Protein AF-A0A6B3FWI4-F1 (afdb_monomer_lite)

Foldseek 3Di:
DDDPDVCPQPFQKKKKFKWWAAPVRDTDTQVVFIFIDGDPDPVDDDDGDGPDGDDDRDPRIDIDMDMDSDDPVDDDNPDDDD

Sequence (82 aa):
RAQNSGDASDKLVLFAKVYDVAPDGSRKLVNRLVSPVRVPDVTRPFTVELPGIVHRYEKGHRLEFVIAASDTAYFGNRGVKP

pLDDT: mean 87.44, std 15.07, range [49.12, 98.75]

Secondary structure (DSSP, 8-state):
-----TTTTTS-EEEEEEEEE-TT--EEEGGG--EEEE-S-TTS--PPPPPP---PPPTT-EEEEEEES--TT-----PPP-

Structure (mmCIF, N/CA/C/O backbone):
data_AF-A0A6B3FWI4-F1
#
_entry.id   AF-A0A6B3FWI4-F1
#
loop_
_atom_site.group_PDB
_atom_site.id
_atom_site.type_symbol
_atom_site.label_atom_id
_atom_site.label_alt_id
_atom_site.label_comp_id
_atom_site.label_asym_id
_atom_site.label_entity_id
_atom_site.label_seq_id
_atom_site.pdbx_PDB_ins_code
_atom_site.Cartn_x
_atom_site.Cartn_y
_atom_site.Cartn_z
_atom_site.occupancy
_atom_site.B_iso_or_equiv
_atom_site.auth_seq_id
_atom_site.auth_comp_id
_atom_site.auth_asym_id
_atom_site.auth_atom_id
_atom_site.pdbx_PDB_model_num
ATOM 1 N N . ARG A 1 1 ? 23.440 -12.814 0.280 1.00 50.91 1 ARG A N 1
ATOM 2 C CA . ARG A 1 1 ? 23.287 -13.527 -1.012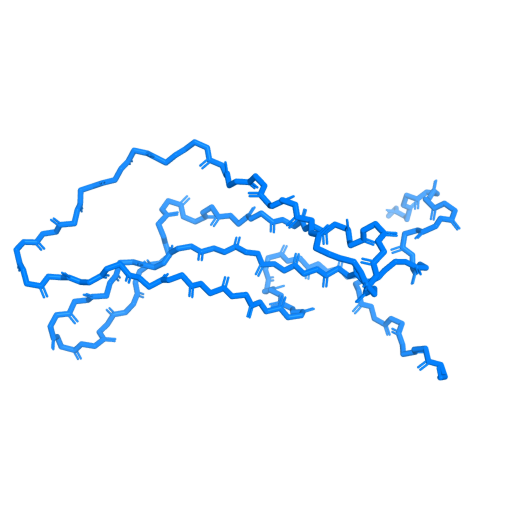 1.00 50.91 1 ARG A CA 1
ATOM 3 C C . ARG A 1 1 ? 22.536 -12.595 -1.956 1.00 50.91 1 ARG A C 1
ATOM 5 O O . ARG A 1 1 ? 21.373 -12.336 -1.689 1.00 50.91 1 ARG A O 1
ATOM 12 N N . ALA A 1 2 ? 23.195 -12.013 -2.959 1.00 51.25 2 ALA A N 1
ATOM 13 C CA . ALA A 1 2 ? 22.499 -11.226 -3.977 1.00 51.25 2 ALA A CA 1
ATOM 14 C C . ALA A 1 2 ? 21.811 -12.201 -4.945 1.00 51.25 2 ALA A C 1
ATOM 16 O O . ALA A 1 2 ? 22.439 -13.162 -5.389 1.00 51.25 2 ALA A O 1
ATOM 17 N N . GLN A 1 3 ? 20.514 -12.022 -5.194 1.00 54.78 3 GLN A N 1
ATOM 18 C CA . GLN A 1 3 ? 19.823 -12.761 -6.249 1.00 54.78 3 GLN A CA 1
ATOM 19 C C . GLN A 1 3 ? 20.253 -12.179 -7.599 1.00 54.78 3 GLN A C 1
ATOM 21 O O . GLN A 1 3 ? 20.182 -10.968 -7.793 1.00 54.78 3 GLN A O 1
ATOM 26 N N . ASN A 1 4 ? 20.692 -13.038 -8.521 1.00 49.12 4 ASN A N 1
ATOM 27 C CA . ASN A 1 4 ? 20.999 -12.669 -9.904 1.00 49.12 4 ASN A CA 1
ATOM 28 C C . ASN A 1 4 ? 19.695 -12.341 -10.646 1.00 49.12 4 ASN A C 1
ATOM 30 O O . ASN A 1 4 ? 19.129 -13.195 -11.322 1.00 49.12 4 ASN A O 1
ATOM 34 N N . SER A 1 5 ? 19.195 -11.120 -10.484 1.00 56.84 5 SER A N 1
ATOM 35 C CA . SER A 1 5 ? 18.070 -10.591 -11.255 1.00 56.84 5 SER A CA 1
ATOM 36 C C . SER A 1 5 ? 18.639 -9.558 -12.216 1.00 56.84 5 SER A C 1
ATOM 38 O O . SER A 1 5 ? 18.960 -8.446 -11.800 1.00 56.84 5 SER A O 1
ATOM 40 N N . GLY A 1 6 ? 18.826 -9.958 -13.477 1.00 56.97 6 GLY A N 1
ATOM 41 C CA . GLY A 1 6 ? 19.533 -9.166 -14.493 1.00 56.97 6 GLY A CA 1
ATOM 42 C C . GLY A 1 6 ? 18.924 -7.791 -14.773 1.00 56.97 6 GLY A C 1
ATOM 43 O O . GLY A 1 6 ? 19.619 -6.929 -15.284 1.00 56.97 6 GLY A O 1
ATOM 44 N N . ASP A 1 7 ? 17.668 -7.575 -14.384 1.00 58.66 7 ASP A N 1
ATOM 45 C CA . ASP A 1 7 ? 16.892 -6.354 -14.597 1.00 58.66 7 ASP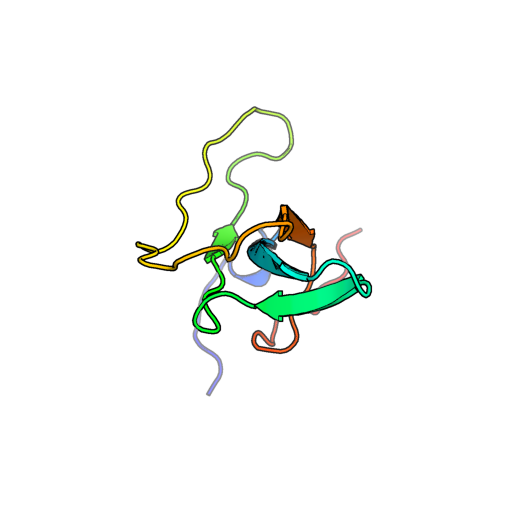 A CA 1
ATOM 46 C C . ASP A 1 7 ? 16.371 -5.729 -13.288 1.00 58.66 7 ASP A C 1
ATOM 48 O O . ASP A 1 7 ? 15.605 -4.760 -13.323 1.00 58.66 7 ASP A O 1
ATOM 52 N N . ALA A 1 8 ? 16.725 -6.277 -12.114 1.00 59.03 8 ALA A N 1
ATOM 53 C CA . ALA A 1 8 ? 16.102 -5.853 -10.855 1.00 59.03 8 ALA A CA 1
ATOM 54 C C . ALA A 1 8 ? 16.317 -4.366 -10.571 1.00 59.03 8 ALA A C 1
ATOM 56 O O . ALA A 1 8 ? 15.457 -3.747 -9.941 1.00 59.03 8 ALA A O 1
ATOM 57 N N . SER A 1 9 ? 17.442 -3.840 -11.052 1.00 62.81 9 SER A N 1
ATOM 58 C CA . SER A 1 9 ? 17.853 -2.442 -10.980 1.00 62.81 9 SER A CA 1
ATOM 59 C C . SER A 1 9 ? 17.234 -1.580 -12.084 1.00 62.81 9 SER A C 1
ATOM 61 O O . SER A 1 9 ? 17.183 -0.363 -11.938 1.00 62.81 9 SER A O 1
ATOM 63 N N . ASP A 1 10 ? 16.742 -2.170 -13.177 1.00 73.00 10 ASP A N 1
ATOM 64 C CA . ASP A 1 10 ? 16.453 -1.478 -14.443 1.00 73.00 10 ASP A CA 1
ATOM 65 C C . ASP A 1 10 ? 15.014 -0.989 -14.565 1.00 73.00 10 ASP A C 1
ATOM 67 O O . ASP A 1 10 ? 14.725 -0.078 -15.345 1.00 73.00 10 ASP A O 1
ATOM 71 N N . LYS A 1 11 ? 14.126 -1.448 -13.689 1.00 78.12 11 LYS A N 1
ATOM 72 C CA . LYS A 1 11 ? 12.740 -0.974 -13.630 1.00 78.12 11 LYS A CA 1
ATOM 73 C C . LYS A 1 11 ? 12.499 -0.081 -12.418 1.00 78.12 11 LYS A C 1
ATOM 75 O O . LYS A 1 11 ? 13.058 -0.315 -11.351 1.00 78.12 11 LYS A O 1
ATOM 80 N N . LEU A 1 12 ? 11.670 0.952 -12.591 1.00 86.06 12 LEU A N 1
ATOM 81 C CA . LEU A 1 12 ? 11.106 1.695 -11.464 1.00 86.06 12 LEU A CA 1
ATOM 82 C C . LEU A 1 12 ? 10.285 0.718 -10.616 1.00 86.06 12 LEU A C 1
ATOM 84 O O . LEU A 1 12 ? 9.475 -0.040 -11.153 1.00 86.06 12 LEU A O 1
ATOM 88 N N . VAL A 1 13 ? 10.496 0.749 -9.303 1.00 90.00 13 VAL A N 1
ATOM 89 C CA . VAL A 1 13 ? 9.696 -0.006 -8.339 1.00 90.00 13 VAL A CA 1
ATOM 90 C C . VAL A 1 13 ? 8.853 0.970 -7.533 1.00 90.00 13 VAL A C 1
ATOM 92 O O . VAL A 1 13 ? 9.378 1.939 -6.985 1.00 90.00 13 VAL A O 1
ATOM 95 N N . LEU A 1 14 ? 7.552 0.705 -7.464 1.00 93.44 14 LEU A N 1
ATOM 96 C CA . LEU A 1 14 ? 6.607 1.414 -6.609 1.00 93.44 14 LEU A CA 1
ATOM 97 C C . LEU A 1 14 ? 6.075 0.470 -5.535 1.00 93.44 14 LEU A C 1
ATOM 99 O O . LEU A 1 14 ? 5.989 -0.737 -5.739 1.00 93.44 14 LEU A O 1
ATOM 103 N N . PHE A 1 15 ? 5.685 1.031 -4.401 1.00 95.75 15 PHE A N 1
ATOM 104 C CA . PHE A 1 15 ? 5.079 0.308 -3.294 1.00 95.75 15 PHE A CA 1
ATOM 105 C C . PHE A 1 15 ? 3.673 0.844 -3.082 1.00 95.75 15 PHE A C 1
ATOM 107 O O . PHE A 1 15 ? 3.500 2.018 -2.744 1.00 95.75 15 PHE A O 1
ATOM 114 N N . ALA A 1 16 ? 2.682 -0.015 -3.295 1.00 97.62 16 ALA A N 1
ATOM 115 C CA . ALA A 1 16 ? 1.278 0.301 -3.091 1.00 97.62 16 ALA A CA 1
ATOM 116 C C . ALA A 1 16 ? 0.770 -0.364 -1.810 1.00 97.62 16 ALA A C 1
ATOM 118 O O . ALA A 1 16 ? 1.045 -1.540 -1.552 1.00 97.62 16 ALA A O 1
ATOM 119 N N . LYS A 1 17 ? 0.043 0.390 -0.986 1.00 97.56 17 LYS A N 1
ATOM 120 C CA . LYS A 1 17 ? -0.472 -0.089 0.302 1.00 97.56 17 LYS A CA 1
ATOM 121 C C . LYS A 1 17 ? -1.695 0.691 0.754 1.00 97.56 17 LYS A C 1
ATOM 123 O O . LYS A 1 17 ? -1.978 1.772 0.243 1.00 97.56 17 LYS A O 1
ATOM 128 N N . VAL A 1 18 ? -2.392 0.137 1.739 1.00 97.75 18 VAL A N 1
ATOM 129 C CA . VAL A 1 18 ? -3.594 0.737 2.314 1.00 97.75 18 VAL A CA 1
ATOM 130 C C . VAL A 1 18 ? -3.424 0.905 3.820 1.00 97.75 18 VAL A C 1
ATOM 132 O O . VAL A 1 18 ? -3.048 -0.037 4.522 1.00 97.75 18 VAL A O 1
ATOM 135 N N . TYR A 1 19 ? -3.719 2.103 4.314 1.00 98.31 19 TYR A N 1
ATOM 136 C CA . TYR A 1 19 ? -3.816 2.400 5.735 1.00 98.31 19 TYR A CA 1
ATOM 137 C C . TYR A 1 19 ? -5.275 2.490 6.177 1.00 98.31 19 TYR A C 1
ATOM 139 O O . TYR A 1 19 ? -6.161 2.902 5.426 1.00 98.31 19 TYR A O 1
ATOM 147 N N . ASP A 1 20 ? -5.489 2.106 7.426 1.00 98.62 20 ASP A N 1
ATOM 148 C CA . ASP A 1 20 ? -6.651 2.455 8.223 1.00 98.62 20 ASP A CA 1
ATOM 149 C C . ASP A 1 20 ? -6.293 3.674 9.080 1.00 98.62 20 ASP A C 1
ATOM 151 O O . ASP A 1 20 ? -5.347 3.618 9.875 1.00 98.62 20 ASP A O 1
ATOM 155 N N . VAL A 1 21 ? -6.984 4.788 8.840 1.00 98.75 21 VAL A N 1
ATOM 156 C CA . VAL A 1 21 ? -6.713 6.083 9.471 1.00 98.75 21 VAL A CA 1
ATOM 157 C C . VAL A 1 21 ? -7.835 6.419 10.442 1.00 98.75 21 VAL A C 1
ATOM 159 O O . VAL A 1 21 ? -8.979 6.606 10.024 1.00 98.75 21 VAL A O 1
ATOM 162 N N . ALA A 1 22 ? -7.507 6.514 11.727 1.00 98.62 22 ALA A N 1
ATOM 163 C CA . ALA A 1 22 ? -8.463 6.853 12.772 1.00 98.62 22 ALA A CA 1
ATOM 164 C C . ALA A 1 22 ? -8.808 8.359 12.771 1.00 98.62 22 ALA A C 1
ATOM 166 O O . ALA A 1 22 ? -8.067 9.167 12.202 1.00 98.62 22 ALA A O 1
ATOM 167 N N . PRO A 1 23 ? -9.911 8.781 13.424 1.00 98.56 23 PRO A N 1
ATOM 168 C CA . PRO A 1 23 ? -10.298 10.192 13.510 1.00 98.56 23 PRO A CA 1
ATOM 169 C C . PRO A 1 23 ? -9.249 11.111 14.153 1.00 98.56 23 PRO A C 1
ATOM 171 O O . PRO A 1 23 ? -9.234 12.303 13.859 1.00 98.56 23 PRO A O 1
ATOM 174 N N . ASP A 1 24 ? -8.378 10.566 15.005 1.00 98.06 24 ASP A N 1
ATOM 175 C CA . ASP A 1 24 ? -7.257 11.283 15.628 1.00 98.06 24 ASP A CA 1
ATOM 176 C C . ASP A 1 24 ? -6.025 11.417 14.708 1.00 98.06 24 ASP A C 1
ATOM 178 O O . ASP A 1 24 ? -5.030 12.034 15.084 1.00 98.06 24 ASP A O 1
ATOM 182 N N . GLY A 1 25 ? -6.089 10.856 13.496 1.00 98.06 25 GLY A N 1
ATOM 183 C CA . GLY A 1 25 ? -5.018 10.875 12.502 1.00 98.06 25 GLY A CA 1
ATOM 184 C C . GLY A 1 25 ? -4.004 9.738 12.637 1.00 98.06 25 GLY A C 1
ATOM 185 O O . GLY A 1 25 ? -3.094 9.647 11.809 1.00 98.06 25 GLY A O 1
ATOM 186 N N . SER A 1 26 ? -4.135 8.851 13.629 1.00 98.38 26 SER A N 1
ATOM 187 C CA . SER A 1 26 ? -3.269 7.676 13.731 1.00 98.38 26 SER A CA 1
ATOM 188 C C . SER A 1 26 ? -3.471 6.740 12.532 1.00 98.38 26 SER A C 1
ATOM 190 O O . SER A 1 26 ? -4.585 6.529 12.051 1.00 98.38 26 SER A O 1
ATOM 192 N N . ARG A 1 27 ? -2.362 6.198 12.011 1.00 97.88 27 ARG A N 1
ATOM 193 C CA . ARG A 1 27 ? -2.337 5.378 10.790 1.00 97.88 27 ARG A CA 1
ATOM 194 C C . ARG A 1 27 ? -1.879 3.963 11.110 1.00 97.88 27 ARG A C 1
ATOM 196 O O . ARG A 1 27 ? -0.772 3.763 11.614 1.00 97.88 27 ARG A O 1
ATOM 203 N N . LYS A 1 28 ? -2.684 2.970 10.735 1.00 97.81 28 LYS A N 1
ATOM 204 C CA . LYS A 1 28 ? -2.342 1.546 10.829 1.00 97.81 28 LYS A CA 1
ATOM 205 C C . LYS A 1 28 ? -2.223 0.945 9.435 1.00 97.81 28 LYS A C 1
ATOM 207 O O . LYS A 1 28 ? -3.179 0.958 8.669 1.00 97.81 28 LYS A O 1
ATOM 212 N N . LEU A 1 29 ? -1.055 0.392 9.103 1.00 97.62 29 LEU A N 1
ATOM 213 C CA . LEU A 1 29 ? -0.888 -0.364 7.859 1.00 97.62 29 LEU A CA 1
ATOM 214 C C . LEU A 1 29 ? -1.712 -1.652 7.941 1.00 97.62 29 LEU A C 1
ATOM 216 O O . LEU A 1 29 ? -1.484 -2.474 8.837 1.00 97.62 29 LEU A O 1
ATOM 220 N N . VAL A 1 30 ? -2.650 -1.831 7.012 1.00 97.44 30 VAL A N 1
ATOM 221 C CA . VAL A 1 30 ? -3.590 -2.955 7.043 1.00 97.44 30 VAL A CA 1
ATOM 222 C C . VAL A 1 30 ? -2.836 -4.276 6.913 1.00 97.44 30 VAL A C 1
ATOM 224 O O . VAL A 1 30 ? -2.162 -4.530 5.918 1.00 97.44 30 VAL A O 1
ATOM 227 N N . ASN A 1 31 ? -2.913 -5.102 7.962 1.00 95.31 31 ASN A N 1
ATOM 228 C CA . ASN A 1 31 ? -2.267 -6.417 8.073 1.00 95.31 31 ASN A CA 1
ATOM 229 C C . ASN A 1 31 ? -0.768 -6.439 7.713 1.00 95.31 31 ASN A C 1
ATOM 231 O O . ASN A 1 31 ? -0.226 -7.491 7.386 1.00 95.31 31 ASN A O 1
ATOM 235 N N . ARG A 1 32 ? -0.086 -5.283 7.784 1.00 95.00 32 ARG A N 1
ATOM 236 C CA . ARG A 1 32 ? 1.307 -5.106 7.333 1.00 95.00 32 ARG A CA 1
ATOM 237 C C . ARG A 1 32 ? 1.548 -5.518 5.867 1.00 95.00 32 ARG A C 1
ATOM 239 O O . ARG A 1 32 ? 2.671 -5.864 5.512 1.00 95.00 32 ARG A O 1
ATOM 246 N N . LEU A 1 33 ? 0.512 -5.482 5.028 1.00 96.44 33 LEU A N 1
ATOM 247 C CA . LEU A 1 33 ? 0.575 -5.889 3.624 1.00 96.44 33 LEU A CA 1
ATOM 248 C C . LEU A 1 33 ? 1.044 -4.732 2.731 1.00 96.44 33 LEU A C 1
ATOM 250 O O . LEU A 1 33 ? 0.599 -3.594 2.878 1.00 96.44 33 LEU A O 1
ATOM 254 N N . VAL A 1 34 ? 1.933 -5.040 1.786 1.00 97.00 34 VAL A N 1
ATOM 255 C CA . VAL A 1 34 ? 2.502 -4.096 0.812 1.00 97.00 34 VAL A CA 1
ATOM 256 C C . VAL A 1 34 ? 2.620 -4.804 -0.535 1.00 97.00 34 VAL A C 1
ATOM 258 O O . VAL A 1 34 ? 3.094 -5.939 -0.575 1.00 97.00 34 VAL A O 1
ATOM 261 N N . SER A 1 35 ? 2.231 -4.135 -1.622 1.00 96.81 35 SER A N 1
ATOM 262 C CA . SER A 1 35 ? 2.449 -4.600 -2.996 1.00 96.81 35 SER A CA 1
ATOM 263 C C . SER A 1 35 ? 3.685 -3.918 -3.600 1.00 96.81 35 SER A C 1
ATOM 265 O O . SER A 1 35 ? 3.612 -2.726 -3.915 1.00 96.81 35 SER A O 1
ATOM 267 N N . PRO A 1 36 ? 4.836 -4.605 -3.731 1.00 94.06 36 PRO A N 1
ATOM 268 C CA . PRO A 1 36 ? 5.956 -4.118 -4.526 1.00 94.06 36 PRO A CA 1
ATOM 269 C C . PRO A 1 36 ? 5.666 -4.344 -6.016 1.00 94.06 36 PRO A C 1
ATOM 271 O O . PRO A 1 36 ? 5.476 -5.473 -6.463 1.00 94.06 36 PRO A O 1
ATOM 274 N N . VAL A 1 37 ? 5.672 -3.274 -6.804 1.00 92.12 37 VAL A N 1
ATOM 275 C CA . VAL A 1 37 ? 5.297 -3.304 -8.219 1.00 92.12 37 VAL A CA 1
ATOM 276 C C . VAL A 1 37 ? 6.455 -2.831 -9.078 1.00 92.12 37 VAL A C 1
ATOM 278 O O . VAL A 1 37 ? 6.923 -1.702 -8.936 1.00 92.12 37 VAL A O 1
ATOM 281 N N . ARG A 1 38 ? 6.898 -3.678 -10.012 1.00 90.69 38 ARG A N 1
ATOM 282 C CA . ARG A 1 38 ? 7.806 -3.266 -11.088 1.00 90.69 38 ARG A CA 1
ATOM 283 C C . ARG A 1 38 ? 6.982 -2.610 -12.186 1.00 90.69 38 ARG A C 1
ATOM 285 O O . ARG A 1 38 ? 6.132 -3.266 -12.782 1.00 90.69 38 ARG A O 1
ATOM 292 N N . VAL A 1 39 ? 7.227 -1.330 -12.445 1.00 91.38 39 VAL A N 1
ATOM 293 C CA . VAL A 1 39 ? 6.490 -0.589 -13.473 1.00 91.38 39 VAL A CA 1
ATOM 294 C C . VAL A 1 39 ? 6.900 -1.111 -14.857 1.00 91.38 39 VAL A C 1
ATOM 296 O O . VAL A 1 39 ? 8.092 -1.063 -15.183 1.00 91.38 39 VAL A O 1
ATOM 299 N N . PRO A 1 40 ? 5.957 -1.620 -15.674 1.00 89.88 40 PRO A N 1
ATOM 300 C CA . PRO A 1 40 ? 6.288 -2.215 -16.969 1.00 89.88 40 PRO A CA 1
ATOM 301 C C . PRO A 1 40 ? 6.735 -1.156 -17.988 1.00 89.88 40 PRO A C 1
ATOM 303 O O . PRO A 1 40 ? 7.763 -1.332 -18.650 1.00 89.88 40 PRO A O 1
ATOM 306 N N . ASP A 1 41 ? 5.994 -0.046 -18.051 1.00 89.62 41 ASP A N 1
ATOM 307 C CA . ASP A 1 41 ? 6.218 1.127 -18.898 1.00 89.62 41 ASP A CA 1
ATOM 308 C C . ASP A 1 41 ? 5.733 2.374 -18.140 1.00 89.62 41 ASP A C 1
ATOM 310 O O . ASP A 1 41 ? 4.574 2.451 -17.745 1.00 89.62 41 ASP A O 1
ATOM 314 N N . VAL A 1 42 ? 6.623 3.342 -17.907 1.00 89.31 42 VAL A N 1
ATOM 315 C CA . VAL A 1 42 ? 6.312 4.572 -17.150 1.00 89.31 42 VAL A CA 1
ATOM 316 C C . VAL A 1 42 ? 5.483 5.580 -17.951 1.00 89.31 42 VAL A C 1
ATOM 318 O O . VAL A 1 42 ? 4.995 6.555 -17.387 1.00 89.31 42 VAL A O 1
ATOM 321 N N . THR A 1 43 ? 5.331 5.365 -19.259 1.00 93.06 43 THR A N 1
ATOM 322 C CA . THR A 1 43 ? 4.617 6.271 -20.172 1.00 93.06 43 THR A CA 1
ATOM 323 C C . THR A 1 43 ? 3.177 5.842 -20.439 1.00 93.06 43 THR A C 1
ATOM 325 O O . THR A 1 43 ? 2.438 6.550 -21.124 1.00 93.06 43 THR A O 1
ATOM 328 N N . ARG A 1 44 ? 2.758 4.687 -19.907 1.00 95.44 44 ARG A N 1
ATOM 329 C CA . ARG A 1 44 ? 1.441 4.095 -20.160 1.00 95.44 44 ARG A CA 1
ATOM 330 C C . ARG A 1 44 ? 0.716 3.755 -18.857 1.00 95.44 44 ARG A C 1
ATOM 332 O O . ARG A 1 44 ? 1.362 3.387 -17.877 1.00 95.44 44 ARG A O 1
ATOM 339 N N . PRO A 1 45 ? -0.628 3.821 -18.837 1.00 96.38 45 PRO A N 1
ATOM 340 C CA . PRO A 1 45 ? -1.407 3.286 -17.727 1.00 96.38 45 PRO A CA 1
ATOM 341 C C . PRO A 1 45 ? -1.139 1.791 -17.524 1.00 96.38 45 PRO A C 1
ATOM 343 O O . PRO A 1 45 ? -1.005 1.037 -18.489 1.00 96.38 45 PRO A O 1
ATOM 346 N N . PHE A 1 46 ? -1.113 1.357 -16.267 1.00 94.75 46 PHE A N 1
ATOM 347 C CA . PHE A 1 46 ? -1.018 -0.051 -15.892 1.00 94.75 46 PHE A CA 1
ATOM 348 C C . PHE A 1 46 ? -1.826 -0.316 -14.618 1.00 94.75 46 PHE A C 1
ATOM 350 O O . PHE A 1 46 ? -2.143 0.605 -13.862 1.00 94.75 46 PHE A O 1
ATOM 357 N N . THR A 1 47 ? -2.161 -1.582 -14.381 1.00 95.81 47 THR A N 1
ATOM 358 C CA . THR A 1 47 ? -2.927 -2.012 -13.207 1.00 95.81 47 THR A CA 1
ATOM 359 C C . THR A 1 47 ? -1.991 -2.510 -12.114 1.00 95.81 47 THR A C 1
ATOM 361 O O . THR A 1 47 ? -1.059 -3.268 -12.378 1.00 95.81 47 THR A O 1
ATOM 364 N N . VAL A 1 48 ? -2.267 -2.100 -10.877 1.00 93.94 48 VAL A N 1
ATOM 365 C CA . VAL A 1 48 ? -1.616 -2.624 -9.675 1.00 93.94 48 VAL A CA 1
ATOM 366 C C . VAL A 1 48 ? -2.559 -3.604 -8.997 1.00 93.94 48 VAL A C 1
ATOM 368 O O . VAL A 1 48 ? -3.684 -3.243 -8.657 1.00 93.94 48 VAL A O 1
ATOM 371 N N . GLU A 1 49 ? -2.084 -4.821 -8.758 1.00 94.62 49 GLU A N 1
ATOM 372 C CA . GLU A 1 49 ? -2.781 -5.782 -7.912 1.00 94.62 49 GLU A CA 1
ATOM 373 C C . GLU A 1 49 ? -2.353 -5.592 -6.452 1.00 94.62 49 GLU A C 1
ATOM 375 O O . GLU A 1 49 ? -1.162 -5.509 -6.128 1.00 94.62 49 GLU A O 1
ATOM 380 N N . LEU A 1 50 ? -3.337 -5.476 -5.562 1.00 95.12 50 LEU A N 1
ATOM 381 C CA . LEU A 1 50 ? -3.110 -5.426 -4.123 1.00 95.12 50 LEU A CA 1
ATOM 382 C C . LEU A 1 50 ? -3.252 -6.834 -3.537 1.00 95.12 50 LEU A C 1
ATOM 384 O O . LEU A 1 50 ? -4.049 -7.621 -4.046 1.00 95.12 50 LEU A O 1
ATOM 388 N N . PRO A 1 51 ? -2.540 -7.152 -2.441 1.00 95.25 51 PRO A N 1
ATOM 389 C CA . PRO A 1 51 ? -2.789 -8.375 -1.696 1.00 95.25 51 PRO A CA 1
ATOM 390 C C . PRO A 1 51 ? -4.267 -8.488 -1.314 1.00 95.25 51 PRO A C 1
ATOM 392 O O . PRO A 1 51 ? -4.918 -7.479 -1.035 1.00 95.25 51 PRO A O 1
ATOM 395 N N . GLY A 1 52 ? -4.784 -9.714 -1.240 1.00 95.50 52 GLY A N 1
ATOM 396 C CA . GLY A 1 52 ? -6.112 -9.953 -0.683 1.00 95.50 52 GLY A CA 1
ATOM 397 C C . GLY A 1 52 ? -6.194 -9.408 0.745 1.00 95.50 52 GLY A C 1
ATOM 398 O O . GLY A 1 52 ? -5.457 -9.847 1.628 1.00 95.50 52 GLY A O 1
ATOM 399 N N . ILE A 1 53 ? -7.075 -8.432 0.971 1.00 93.88 53 ILE A N 1
ATOM 400 C CA . ILE A 1 53 ? -7.242 -7.759 2.261 1.00 93.88 53 ILE A CA 1
ATOM 401 C C . ILE A 1 53 ? -8.626 -8.081 2.818 1.00 93.88 53 ILE A C 1
ATOM 403 O O . ILE A 1 53 ? -9.646 -7.732 2.229 1.00 93.88 53 ILE A O 1
ATOM 407 N N . VAL A 1 54 ? -8.649 -8.681 4.006 1.00 96.38 54 VAL A N 1
ATOM 408 C CA . VAL A 1 54 ? -9.832 -8.736 4.868 1.00 96.38 54 VAL A CA 1
ATOM 409 C C . VAL A 1 54 ? -9.530 -7.871 6.087 1.00 96.38 54 VAL A C 1
ATOM 411 O O . VAL A 1 54 ? -8.684 -8.222 6.911 1.00 96.38 54 VAL A O 1
ATOM 414 N N . HIS A 1 55 ? -10.169 -6.704 6.169 1.00 96.25 55 HIS A N 1
ATOM 415 C CA . HIS A 1 55 ? -9.975 -5.734 7.249 1.00 96.25 55 HIS A CA 1
ATOM 416 C C . HIS A 1 55 ? -11.252 -4.924 7.470 1.00 96.25 55 HIS A C 1
ATOM 418 O O . HIS A 1 55 ? -11.913 -4.534 6.509 1.00 96.25 55 HIS A O 1
ATOM 424 N N . ARG A 1 56 ? -11.599 -4.672 8.735 1.00 96.94 56 ARG A N 1
ATOM 425 C CA . ARG A 1 56 ? -12.740 -3.828 9.101 1.00 96.94 56 ARG A CA 1
ATOM 426 C C . ARG A 1 56 ? -12.242 -2.433 9.440 1.00 96.94 56 ARG A C 1
ATOM 428 O O . ARG A 1 56 ? -11.407 -2.286 10.323 1.00 96.94 56 ARG A O 1
ATOM 435 N N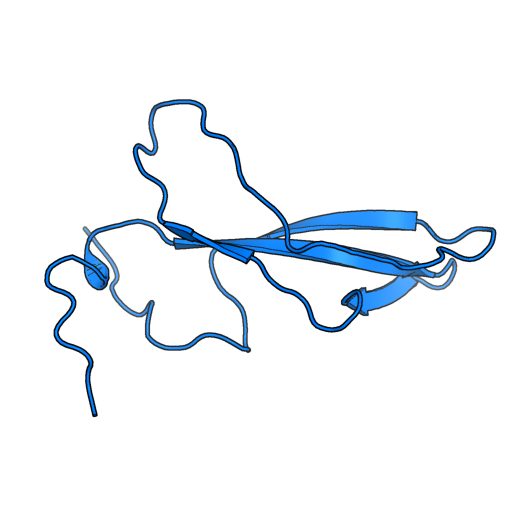 . TYR A 1 57 ? -12.800 -1.437 8.766 1.00 97.38 57 TYR A N 1
ATOM 436 C CA . TYR A 1 57 ? -12.623 -0.034 9.115 1.00 97.38 57 TYR A CA 1
ATOM 437 C C . TYR A 1 57 ? 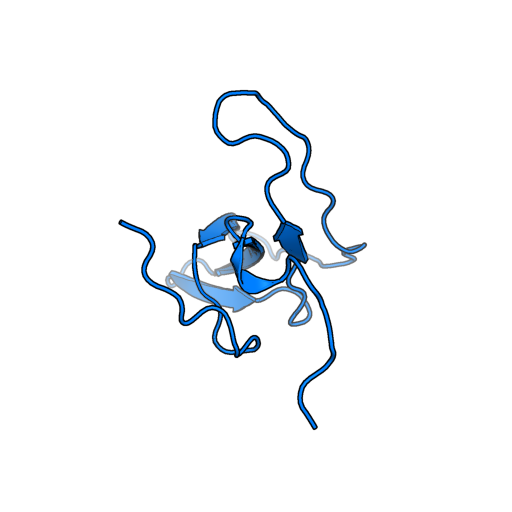-13.718 0.349 10.103 1.00 97.38 57 TYR A C 1
ATOM 439 O O . TYR A 1 57 ? -14.906 0.205 9.801 1.00 97.38 57 TYR A O 1
ATOM 447 N N . GLU A 1 58 ? -13.325 0.787 11.294 1.00 98.19 58 GLU A N 1
ATOM 448 C CA . GLU A 1 58 ? -14.278 1.192 12.324 1.00 98.19 58 GLU A CA 1
ATOM 449 C C . GLU A 1 58 ? -14.999 2.493 11.938 1.00 98.19 58 GLU A C 1
ATOM 451 O O . GLU A 1 58 ? -14.560 3.260 11.076 1.00 98.19 58 GLU A O 1
ATOM 456 N N . LYS A 1 59 ? -16.146 2.768 12.567 1.00 98.19 59 LYS A N 1
ATOM 457 C CA . LYS A 1 59 ? -16.928 3.973 12.259 1.00 98.19 59 LYS A CA 1
ATOM 458 C C . LYS A 1 59 ? -16.073 5.234 12.442 1.00 98.19 59 LYS A C 1
ATOM 460 O O . LYS A 1 59 ? -15.499 5.460 13.500 1.00 98.19 59 LYS A O 1
ATOM 465 N N . GLY A 1 60 ? -16.052 6.086 11.417 1.00 98.31 60 GLY A N 1
ATOM 466 C CA . GLY A 1 60 ? -15.289 7.338 11.412 1.00 98.31 60 GLY A CA 1
ATOM 467 C C . GLY A 1 60 ? -13.844 7.195 10.929 1.00 98.31 60 GLY A C 1
ATOM 468 O O . GLY A 1 60 ? -13.217 8.214 10.641 1.00 98.31 60 GLY A O 1
ATOM 469 N N . HIS A 1 61 ? -13.337 5.970 10.780 1.00 98.69 61 HIS A N 1
ATOM 470 C CA . HIS A 1 61 ? -12.053 5.734 10.134 1.00 98.69 61 HIS A CA 1
ATOM 471 C C . HIS A 1 61 ? -12.131 5.980 8.624 1.00 98.69 61 HIS A C 1
ATOM 473 O O . HIS A 1 61 ? -13.207 5.970 8.017 1.00 98.69 61 HIS A O 1
ATOM 479 N N . ARG A 1 62 ? -10.967 6.195 8.007 1.00 98.44 62 ARG A N 1
ATOM 480 C CA . ARG A 1 62 ? -10.824 6.394 6.563 1.00 98.44 62 ARG A CA 1
ATOM 481 C C . ARG A 1 62 ? -9.856 5.378 5.978 1.00 98.44 62 ARG A C 1
ATOM 483 O O . ARG A 1 62 ? -8.839 5.047 6.583 1.00 98.44 62 ARG A O 1
ATOM 490 N N . LEU A 1 63 ? -10.165 4.944 4.762 1.00 97.81 63 LEU A N 1
ATOM 491 C CA . LEU A 1 63 ? -9.225 4.223 3.920 1.00 97.81 63 LEU A CA 1
ATOM 492 C C . LEU A 1 63 ? -8.281 5.230 3.269 1.00 97.81 63 LEU A C 1
ATOM 494 O O . LEU A 1 63 ? -8.731 6.171 2.615 1.00 97.81 63 LEU A O 1
ATOM 498 N N . GLU A 1 64 ? -6.979 5.005 3.409 1.00 98.19 64 GLU A N 1
ATOM 499 C CA . GLU A 1 64 ? -5.962 5.783 2.708 1.00 98.19 64 GLU A CA 1
ATOM 500 C C . GLU A 1 64 ? -5.119 4.862 1.827 1.00 98.19 64 GLU A C 1
ATOM 502 O O . GLU A 1 64 ? -4.435 3.961 2.311 1.00 98.19 64 GLU A O 1
ATOM 507 N N . PHE A 1 65 ? -5.171 5.098 0.518 1.00 97.25 65 PHE A N 1
ATOM 508 C CA . PHE A 1 65 ? -4.329 4.414 -0.453 1.00 97.25 65 PHE A CA 1
ATOM 509 C C . PHE A 1 65 ? -3.044 5.210 -0.683 1.00 97.25 65 PHE A C 1
ATOM 511 O O . PHE A 1 65 ? -3.089 6.409 -0.954 1.00 97.25 65 PHE A O 1
ATOM 518 N N . VAL A 1 66 ? -1.897 4.542 -0.578 1.00 97.50 66 VAL A N 1
ATOM 519 C CA . VAL A 1 66 ? -0.575 5.165 -0.693 1.00 97.50 66 VAL A CA 1
ATOM 520 C C . VAL A 1 66 ? 0.225 4.485 -1.789 1.00 97.50 66 VAL A C 1
ATOM 522 O O . VAL A 1 66 ? 0.344 3.260 -1.806 1.00 97.50 66 VAL A O 1
ATOM 525 N N . ILE A 1 67 ? 0.836 5.306 -2.641 1.00 96.25 67 ILE A N 1
ATOM 526 C CA . ILE A 1 67 ? 1.882 4.916 -3.586 1.00 96.25 67 ILE A CA 1
ATOM 527 C C . ILE A 1 67 ? 3.169 5.627 -3.166 1.00 96.25 67 ILE A C 1
ATOM 529 O O . ILE A 1 67 ? 3.173 6.842 -2.968 1.00 96.25 67 ILE A O 1
ATOM 533 N N . ALA A 1 68 ? 4.261 4.879 -3.026 1.00 94.88 68 ALA A N 1
ATOM 534 C CA . ALA A 1 68 ? 5.571 5.415 -2.665 1.00 94.88 68 ALA A CA 1
ATOM 535 C C . ALA A 1 68 ? 6.690 4.777 -3.501 1.00 94.88 68 ALA A C 1
ATOM 537 O O . ALA A 1 68 ? 6.563 3.644 -3.956 1.00 94.88 68 ALA A O 1
ATOM 538 N N . ALA A 1 69 ? 7.810 5.482 -3.670 1.00 90.56 69 ALA A N 1
ATOM 539 C CA . ALA A 1 69 ? 9.007 4.950 -4.337 1.00 90.56 69 ALA A CA 1
ATOM 540 C C . ALA A 1 69 ? 9.915 4.125 -3.396 1.00 90.56 69 ALA A C 1
ATOM 542 O O . ALA A 1 69 ? 10.887 3.509 -3.836 1.00 90.56 69 ALA A O 1
ATOM 543 N N . SER A 1 70 ? 9.610 4.109 -2.095 1.00 88.69 70 SER A N 1
ATOM 544 C CA . SER A 1 70 ? 10.335 3.350 -1.075 1.00 88.69 70 SER A CA 1
ATOM 545 C C . SER A 1 70 ? 9.398 2.828 0.015 1.00 88.69 70 SER A C 1
ATOM 547 O O . SER A 1 70 ? 8.342 3.402 0.290 1.00 88.69 70 SER A O 1
ATOM 549 N N . ASP A 1 71 ? 9.800 1.727 0.648 1.00 92.94 71 ASP A N 1
ATOM 550 C CA . ASP A 1 71 ? 9.141 1.160 1.820 1.00 92.94 71 ASP A CA 1
ATOM 551 C C . ASP A 1 71 ? 10.196 0.526 2.735 1.00 92.94 71 ASP A C 1
ATOM 553 O O . ASP A 1 71 ? 11.147 -0.087 2.257 1.00 92.94 71 ASP A O 1
ATOM 557 N N . THR A 1 72 ? 10.056 0.679 4.051 1.00 90.69 72 THR A N 1
ATOM 558 C CA . THR A 1 72 ? 11.062 0.221 5.022 1.00 90.69 72 THR A CA 1
ATOM 559 C C . THR A 1 72 ? 11.149 -1.299 5.141 1.00 90.69 72 THR A C 1
ATOM 561 O O . THR A 1 72 ? 12.160 -1.803 5.628 1.00 90.69 72 THR A O 1
ATOM 564 N N . ALA A 1 73 ? 10.133 -2.039 4.684 1.00 91.06 73 ALA A N 1
ATOM 565 C CA . ALA A 1 73 ? 10.179 -3.497 4.618 1.00 91.06 73 ALA A CA 1
ATOM 566 C C . ALA A 1 73 ? 11.024 -4.019 3.442 1.00 91.06 73 ALA A C 1
ATOM 568 O O . ALA A 1 73 ? 11.387 -5.196 3.431 1.00 91.06 73 ALA A O 1
ATOM 569 N N . TYR A 1 74 ? 11.343 -3.165 2.461 1.00 88.69 74 TYR A N 1
ATOM 570 C CA . TYR A 1 74 ? 12.024 -3.559 1.234 1.00 88.69 74 TYR A CA 1
ATOM 571 C C . TYR A 1 74 ? 13.346 -2.830 1.071 1.00 88.69 74 TYR A C 1
ATOM 573 O O . TYR A 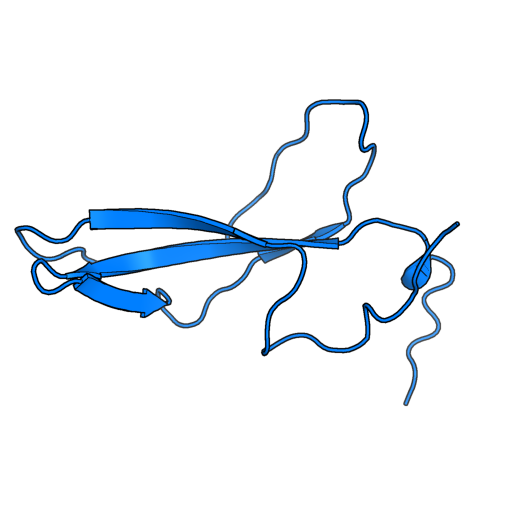1 74 ? 13.465 -1.613 1.186 1.00 88.69 74 TYR A O 1
ATOM 581 N N . PHE A 1 75 ? 14.364 -3.612 0.748 1.00 79.81 75 PHE A N 1
ATOM 582 C CA . PHE A 1 75 ? 15.723 -3.141 0.621 1.00 79.81 75 PHE A CA 1
ATOM 583 C C . PHE A 1 75 ? 16.288 -3.527 -0.755 1.00 79.81 75 PHE A C 1
ATOM 585 O O . PHE A 1 75 ? 15.923 -4.561 -1.304 1.00 79.81 75 PHE A O 1
ATOM 592 N N . GLY A 1 76 ? 17.169 -2.699 -1.329 1.00 71.75 76 GLY A N 1
ATOM 593 C CA . GLY A 1 76 ? 17.856 -2.998 -2.598 1.00 71.75 76 GLY A CA 1
ATOM 594 C C . GLY A 1 76 ? 17.502 -2.099 -3.788 1.00 71.75 76 GLY A C 1
ATOM 595 O O . GLY A 1 76 ? 18.247 -2.091 -4.761 1.00 71.75 76 GLY A O 1
ATOM 596 N N . ASN A 1 77 ? 16.461 -1.264 -3.699 1.00 66.12 77 ASN A N 1
ATOM 597 C CA . ASN A 1 77 ? 16.183 -0.223 -4.699 1.00 66.12 77 ASN A CA 1
ATOM 598 C C . ASN A 1 77 ? 17.065 1.022 -4.457 1.00 66.12 77 ASN A C 1
ATOM 600 O O . ASN A 1 77 ? 16.583 2.060 -4.014 1.00 66.12 77 ASN A O 1
ATOM 604 N N . ARG A 1 78 ? 18.386 0.883 -4.636 1.00 64.88 78 ARG A N 1
ATOM 605 C CA . ARG A 1 78 ? 19.389 1.932 -4.336 1.00 64.88 78 ARG A CA 1
ATOM 606 C C . ARG A 1 78 ? 19.993 2.607 -5.575 1.00 64.88 78 ARG A C 1
ATOM 608 O O 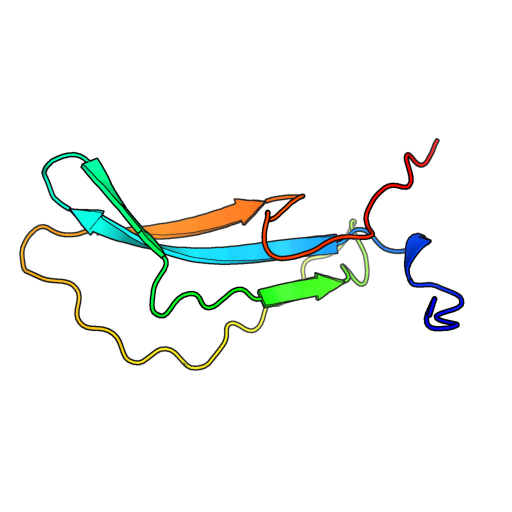. ARG A 1 78 ? 20.829 3.491 -5.424 1.00 64.88 78 ARG A O 1
ATOM 615 N N . GLY A 1 79 ? 19.622 2.177 -6.779 1.00 62.44 79 GLY A N 1
ATOM 616 C CA . GLY A 1 79 ? 20.172 2.729 -8.015 1.00 62.44 79 GLY A CA 1
ATOM 617 C C . GLY A 1 79 ? 19.552 4.084 -8.348 1.00 62.44 79 GLY A C 1
ATOM 618 O O . GLY A 1 79 ? 18.355 4.155 -8.610 1.00 62.44 79 GLY A O 1
ATOM 619 N N . VAL A 1 80 ? 20.362 5.143 -8.371 1.00 58.84 80 VAL A N 1
ATOM 620 C CA . VAL A 1 80 ? 19.999 6.399 -9.043 1.00 58.84 80 VAL A CA 1
ATOM 621 C C . VAL A 1 80 ? 20.308 6.207 -10.524 1.00 58.84 80 VAL A C 1
ATOM 623 O O . VAL A 1 80 ? 21.444 5.888 -10.874 1.00 58.84 80 VAL A O 1
ATOM 626 N N . LYS A 1 81 ? 19.296 6.342 -11.381 1.00 56.84 81 LYS A N 1
ATOM 627 C CA . LYS A 1 81 ? 19.482 6.331 -12.836 1.00 56.84 81 LYS A CA 1
ATOM 628 C C . LYS A 1 81 ? 19.675 7.765 -13.339 1.00 56.84 81 LYS A C 1
ATOM 630 O O . LYS A 1 81 ? 19.072 8.655 -12.737 1.00 56.84 81 LYS A O 1
ATOM 635 N N . PRO A 1 82 ? 20.523 7.977 -14.360 1.00 57.12 82 PRO A N 1
ATOM 636 C CA . PRO A 1 82 ? 20.705 9.284 -14.987 1.00 57.12 82 PRO A CA 1
ATOM 637 C C . PRO A 1 82 ? 19.415 9.813 -15.623 1.00 57.12 82 PRO A C 1
ATOM 639 O O . PRO A 1 82 ? 18.549 8.984 -15.993 1.00 57.12 82 PRO A O 1
#

Radius of gyration: 15.38 Å; chains: 1; bounding box: 40×25×36 Å